Protein AF-A0A3B9TXP0-F1 (afdb_monomer_lite)

Foldseek 3Di:
DVVQVVLLVVLVVVVCLLPDDPDDPPVSVVVSVVLVCCLVPDPVSVVVNVCSVVGDDD

Radius of gyration: 12.98 Å; chains: 1; bounding box: 24×20×36 Å

Sequence (58 aa):
ALDRVWKTERFSWWLTNLTHRFNDDPFEQRMKEAELAYVTTSDAGRQMVAENYVGLPL

pLDDT: mean 95.06, std 5.16, range [74.38, 98.38]

Secondary structure (DSSP, 8-state):
-HHHHHHHHHHHHHHHHHHS-S---HHHHHHHHHHHHHHHH-HHHHHHHHHHHS----

Structure (mmCIF, N/CA/C/O backbone):
data_AF-A0A3B9TXP0-F1
#
_entry.id   AF-A0A3B9TXP0-F1
#
loop_
_atom_site.group_PDB
_atom_site.id
_atom_site.type_symbol
_atom_site.label_atom_id
_atom_site.label_alt_id
_atom_site.label_comp_id
_atom_site.label_asym_id
_atom_site.label_entity_id
_atom_site.label_seq_id
_atom_site.pdbx_PDB_ins_code
_atom_site.Cartn_x
_atom_site.Cartn_y
_atom_site.Cartn_z
_atom_site.occupancy
_atom_site.B_iso_or_equiv
_atom_site.auth_seq_id
_atom_site.auth_comp_id
_atom_site.auth_asym_id
_atom_site.auth_atom_id
_atom_site.pdbx_PDB_model_num
ATOM 1 N N . ALA A 1 1 ? -0.178 5.558 21.806 1.00 75.31 1 ALA A N 1
ATOM 2 C CA . ALA A 1 1 ? -0.185 6.765 20.947 1.00 75.31 1 ALA A CA 1
ATOM 3 C C . ALA A 1 1 ? 0.900 6.712 19.867 1.00 75.31 1 ALA A C 1
ATOM 5 O O . ALA A 1 1 ? 0.547 6.715 18.696 1.00 75.31 1 ALA A O 1
ATOM 6 N N . LEU A 1 2 ? 2.188 6.605 20.225 1.00 90.44 2 LEU A N 1
ATOM 7 C CA . LEU A 1 2 ? 3.299 6.611 19.257 1.00 90.44 2 LEU A CA 1
ATOM 8 C C . LEU A 1 2 ? 3.252 5.447 18.245 1.00 90.44 2 LEU A C 1
ATOM 10 O O . LEU A 1 2 ? 3.450 5.670 17.056 1.00 90.44 2 LEU A O 1
ATOM 14 N N . ASP A 1 3 ? 2.886 4.237 18.678 1.00 91.25 3 ASP A N 1
ATOM 15 C CA . ASP A 1 3 ? 2.779 3.073 17.779 1.00 91.25 3 ASP A CA 1
ATOM 16 C C . ASP A 1 3 ? 1.741 3.264 16.670 1.00 91.25 3 ASP A C 1
ATOM 18 O O . ASP A 1 3 ? 1.935 2.837 15.534 1.00 91.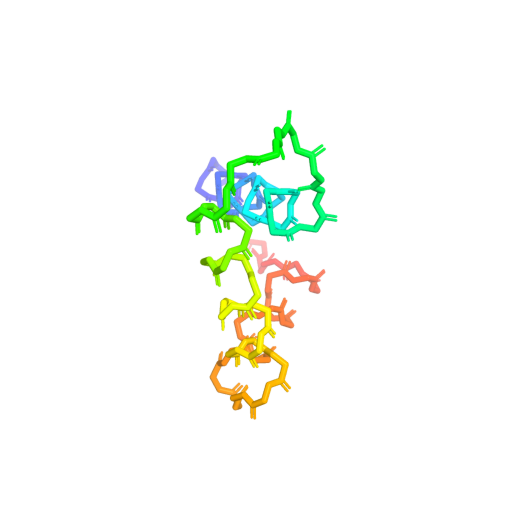25 3 ASP A O 1
ATOM 22 N N . ARG A 1 4 ? 0.624 3.922 16.996 1.00 90.50 4 ARG A N 1
ATOM 23 C CA . ARG A 1 4 ? -0.436 4.231 16.034 1.00 90.50 4 ARG A CA 1
ATOM 24 C C . ARG A 1 4 ? 0.055 5.241 15.002 1.00 90.50 4 ARG A C 1
ATOM 26 O O . ARG A 1 4 ? -0.175 5.030 13.819 1.00 90.50 4 ARG A O 1
ATOM 33 N N . VAL A 1 5 ? 0.776 6.276 15.443 1.00 93.69 5 VAL A N 1
ATOM 34 C CA . VAL A 1 5 ? 1.393 7.270 14.549 1.00 93.69 5 VAL A CA 1
ATOM 35 C C . VAL A 1 5 ? 2.331 6.581 13.565 1.00 93.69 5 VAL A C 1
ATOM 37 O O . VAL A 1 5 ? 2.154 6.728 12.363 1.00 93.69 5 VAL A O 1
ATOM 40 N N . TRP A 1 6 ? 3.254 5.745 14.042 1.00 96.12 6 TRP A N 1
ATOM 41 C CA . TRP A 1 6 ? 4.186 5.051 13.151 1.00 96.12 6 TRP A CA 1
ATOM 42 C C . TRP A 1 6 ? 3.506 4.094 12.171 1.00 96.12 6 TRP A C 1
ATOM 44 O O . TRP A 1 6 ? 3.951 3.978 11.031 1.00 96.12 6 TRP A O 1
ATOM 54 N N . LYS A 1 7 ? 2.415 3.426 12.567 1.00 94.81 7 LYS A N 1
ATOM 55 C CA . LYS A 1 7 ? 1.638 2.593 11.638 1.00 94.81 7 LYS A CA 1
ATOM 56 C C . LYS A 1 7 ? 0.980 3.426 10.536 1.00 94.81 7 LYS A C 1
ATOM 58 O O . LYS A 1 7 ? 1.036 3.011 9.379 1.00 94.81 7 LYS A O 1
ATOM 63 N N . THR A 1 8 ? 0.413 4.582 10.884 1.00 95.81 8 THR A N 1
ATOM 64 C CA . THR A 1 8 ? -0.155 5.527 9.913 1.00 95.81 8 THR A CA 1
ATOM 65 C C . THR A 1 8 ? 0.924 6.061 8.973 1.00 95.81 8 THR A C 1
ATOM 67 O O . THR A 1 8 ? 0.764 5.969 7.761 1.00 95.81 8 THR A O 1
ATOM 70 N N . GLU A 1 9 ? 2.054 6.531 9.506 1.00 97.56 9 GLU A N 1
ATOM 71 C CA . GLU A 1 9 ? 3.172 7.041 8.700 1.00 97.56 9 GLU A CA 1
ATOM 72 C C . GLU A 1 9 ? 3.725 5.978 7.748 1.00 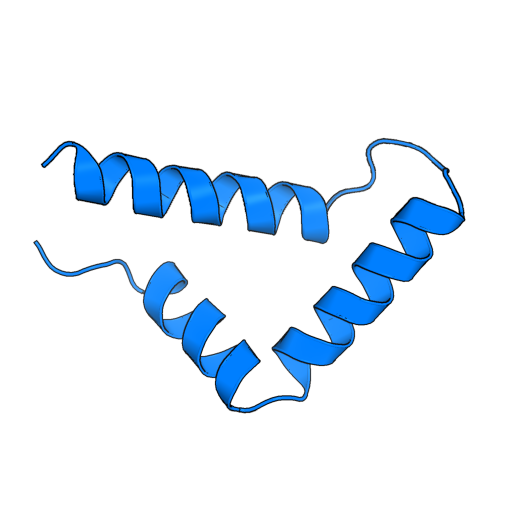97.56 9 GLU A C 1
ATOM 74 O O . GLU A 1 9 ? 3.931 6.245 6.566 1.00 97.56 9 GLU A O 1
ATOM 79 N N . ARG A 1 10 ? 3.895 4.737 8.220 1.00 97.81 10 ARG A N 1
ATOM 80 C CA . ARG A 1 10 ? 4.326 3.611 7.380 1.00 97.81 10 ARG A CA 1
ATOM 81 C C . ARG A 1 10 ? 3.371 3.383 6.208 1.00 97.81 10 ARG A C 1
ATOM 83 O O . ARG A 1 10 ? 3.836 3.128 5.099 1.00 97.81 10 ARG A O 1
ATOM 90 N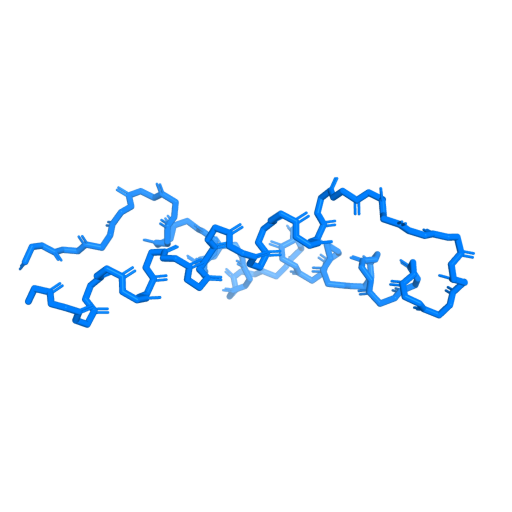 N . PHE A 1 11 ? 2.058 3.448 6.439 1.00 97.88 11 PHE A N 1
ATOM 91 C CA . PHE A 1 11 ? 1.071 3.286 5.371 1.00 97.88 11 PHE A CA 1
ATOM 92 C C . PHE A 1 11 ? 1.112 4.451 4.377 1.00 97.88 11 PHE A C 1
ATOM 94 O O . PHE A 1 11 ? 1.176 4.208 3.174 1.00 97.88 11 PHE A O 1
ATOM 101 N N . SER A 1 12 ? 1.160 5.694 4.866 1.00 98.00 12 SER A N 1
ATOM 102 C CA . SER A 1 12 ? 1.293 6.891 4.027 1.00 98.00 12 SER A CA 1
ATOM 103 C C . SER A 1 12 ? 2.554 6.843 3.163 1.00 98.00 12 SER A C 1
ATOM 105 O O . SER A 1 12 ? 2.497 7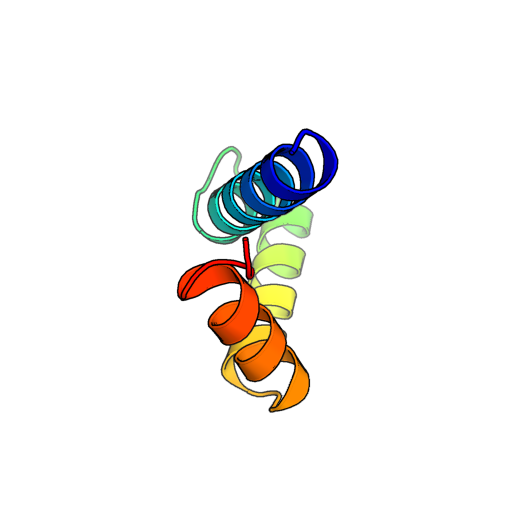.093 1.957 1.00 98.00 12 SER A O 1
ATOM 107 N N . TRP A 1 13 ? 3.690 6.462 3.752 1.00 98.31 13 TRP A N 1
ATOM 108 C CA . TRP A 1 13 ? 4.953 6.282 3.042 1.00 98.31 13 TRP A CA 1
ATOM 109 C C . TRP A 1 13 ? 4.856 5.180 1.982 1.00 98.31 13 TRP A C 1
ATOM 111 O O . TRP A 1 13 ? 5.219 5.412 0.829 1.00 98.31 13 TRP A O 1
ATOM 121 N N . TRP A 1 14 ? 4.332 4.002 2.329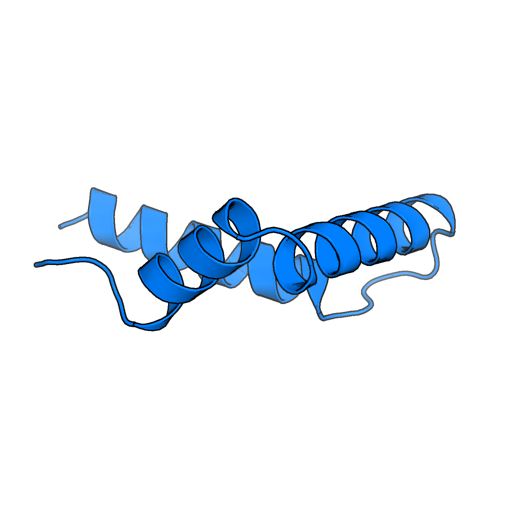 1.00 98.19 14 TRP A N 1
ATOM 122 C CA . TRP A 1 14 ? 4.178 2.892 1.383 1.00 98.19 14 TRP A CA 1
ATOM 123 C C . TRP A 1 14 ? 3.281 3.275 0.201 1.00 98.19 14 TRP A C 1
ATOM 125 O O . TRP A 1 14 ? 3.679 3.109 -0.952 1.00 98.19 14 TRP A O 1
ATOM 135 N N . LEU A 1 15 ? 2.112 3.864 0.470 1.00 98.00 15 LEU A N 1
ATOM 136 C CA . LEU A 1 15 ? 1.159 4.244 -0.570 1.00 98.00 15 LEU A CA 1
ATOM 137 C C . LEU A 1 15 ? 1.738 5.321 -1.493 1.00 98.00 15 LEU A C 1
ATOM 139 O O . LEU A 1 15 ? 1.560 5.255 -2.709 1.00 98.00 15 LEU A O 1
ATOM 143 N N . THR A 1 16 ? 2.479 6.281 -0.934 1.00 98.19 16 THR A N 1
ATOM 144 C CA . THR A 1 16 ? 3.183 7.311 -1.709 1.00 98.19 16 THR A CA 1
ATOM 145 C C . THR A 1 16 ? 4.202 6.682 -2.657 1.00 98.19 16 THR A C 1
ATOM 147 O O . THR A 1 16 ? 4.194 6.992 -3.848 1.00 98.19 16 THR A O 1
ATOM 150 N N . ASN A 1 17 ? 5.024 5.748 -2.165 1.00 97.19 17 ASN A N 1
ATOM 151 C CA . ASN A 1 17 ? 6.005 5.040 -2.990 1.00 97.19 17 ASN A CA 1
ATOM 152 C C . ASN A 1 17 ? 5.349 4.213 -4.098 1.00 97.19 17 ASN A C 1
ATOM 154 O O . ASN A 1 17 ? 5.834 4.221 -5.227 1.00 97.19 17 ASN A O 1
ATOM 158 N N . LEU A 1 18 ? 4.231 3.548 -3.803 1.00 97.44 18 LEU A N 1
ATOM 159 C CA . LEU A 1 18 ? 3.508 2.733 -4.777 1.00 97.44 18 LEU A CA 1
ATOM 160 C C . LEU A 1 18 ? 2.851 3.567 -5.891 1.00 97.44 18 LEU A C 1
ATOM 162 O O . LEU A 1 18 ? 2.788 3.123 -7.034 1.00 97.44 18 LEU A O 1
ATOM 166 N N . THR A 1 19 ? 2.355 4.764 -5.569 1.00 97.00 19 THR A N 1
ATOM 167 C CA . THR A 1 19 ? 1.483 5.548 -6.468 1.00 97.00 19 THR A CA 1
ATOM 168 C C . THR A 1 19 ? 2.177 6.695 -7.202 1.00 97.00 19 THR A C 1
ATOM 170 O O . THR A 1 19 ? 1.582 7.281 -8.104 1.00 97.00 19 THR A O 1
ATOM 173 N N . HIS A 1 20 ? 3.431 7.006 -6.865 1.00 96.62 20 HIS A N 1
ATOM 174 C CA . HIS A 1 20 ? 4.196 8.087 -7.488 1.00 96.62 20 HIS A CA 1
ATOM 175 C C . HIS A 1 20 ? 5.424 7.569 -8.248 1.00 96.62 20 HIS A C 1
ATOM 177 O O . HIS A 1 20 ? 6.046 6.559 -7.895 1.00 96.62 20 HIS A O 1
ATOM 183 N N . ARG A 1 21 ? 5.805 8.310 -9.294 1.00 93.56 21 ARG A N 1
ATOM 184 C CA . ARG A 1 21 ? 7.066 8.124 -10.021 1.00 93.56 21 ARG A CA 1
ATOM 185 C C . ARG A 1 21 ? 8.119 9.073 -9.460 1.00 93.56 21 ARG A C 1
ATOM 187 O O . ARG A 1 21 ? 7.925 10.284 -9.492 1.00 93.56 21 ARG A O 1
ATOM 194 N N . PHE A 1 22 ? 9.215 8.512 -8.957 1.00 92.88 22 PHE A N 1
ATOM 195 C CA . PHE A 1 22 ? 10.349 9.269 -8.408 1.00 92.88 22 PHE A CA 1
ATOM 196 C C . PHE A 1 22 ? 11.586 9.201 -9.306 1.00 92.88 22 PHE A C 1
ATOM 198 O O . PHE A 1 22 ? 12.414 10.107 -9.287 1.00 92.88 22 PHE A O 1
ATOM 205 N N . ASN A 1 23 ? 11.696 8.134 -10.091 1.00 91.62 23 ASN A N 1
ATOM 206 C CA . ASN A 1 23 ? 12.727 7.897 -11.087 1.00 91.62 23 ASN A CA 1
ATOM 207 C C . ASN A 1 23 ? 12.138 7.015 -12.207 1.00 91.62 23 ASN A C 1
ATOM 209 O O . ASN A 1 23 ? 10.989 6.573 -12.111 1.00 91.62 23 ASN A O 1
ATOM 213 N N . ASP A 1 24 ? 12.945 6.756 -13.236 1.00 92.81 24 ASP A N 1
ATOM 214 C CA . ASP A 1 24 ? 12.597 5.893 -14.369 1.00 92.81 24 ASP A CA 1
ATOM 215 C C . ASP A 1 24 ? 13.335 4.536 -14.321 1.00 92.81 24 ASP A C 1
ATOM 217 O O . ASP A 1 24 ? 13.638 3.963 -15.368 1.00 92.81 24 ASP A O 1
ATOM 221 N N . ASP A 1 25 ? 13.661 4.014 -13.128 1.00 96.56 25 ASP A N 1
ATOM 222 C CA . ASP A 1 25 ? 14.262 2.680 -12.991 1.00 96.56 25 ASP A CA 1
ATOM 223 C C . ASP A 1 25 ? 13.255 1.598 -13.441 1.00 96.56 25 ASP A C 1
ATOM 225 O O . ASP A 1 25 ? 12.202 1.420 -12.811 1.00 96.56 25 ASP A O 1
ATOM 229 N N . PRO A 1 26 ? 13.556 0.830 -14.511 1.00 96.62 26 PRO A N 1
ATOM 230 C CA . PRO A 1 26 ? 12.652 -0.200 -15.005 1.00 96.62 26 PRO A CA 1
ATOM 231 C C . PRO A 1 26 ? 12.362 -1.296 -13.976 1.00 96.62 26 PRO A C 1
ATOM 233 O O . PRO A 1 26 ? 11.264 -1.855 -13.984 1.00 96.62 26 PRO A O 1
ATOM 236 N N . PHE A 1 27 ? 13.317 -1.627 -13.102 1.00 96.44 27 PHE A N 1
ATOM 237 C CA . PHE A 1 27 ? 13.105 -2.642 -12.072 1.00 96.44 27 PHE A CA 1
ATOM 238 C C . PHE A 1 27 ? 12.107 -2.151 -11.022 1.00 96.44 27 PHE A C 1
ATOM 240 O O . PHE A 1 27 ? 11.130 -2.842 -10.726 1.00 96.44 27 PHE A O 1
ATOM 247 N N . GLU A 1 28 ? 12.309 -0.937 -10.507 1.00 96.44 28 GLU A N 1
ATOM 248 C CA . GLU A 1 28 ? 11.409 -0.327 -9.527 1.00 96.44 28 GLU A CA 1
ATOM 249 C C . GLU A 1 28 ? 9.980 -0.217 -10.080 1.00 96.44 28 GLU A C 1
ATOM 251 O O . GLU A 1 28 ? 9.020 -0.593 -9.403 1.00 96.44 28 GLU A O 1
ATOM 256 N N . GLN A 1 29 ? 9.829 0.210 -11.338 1.00 96.56 29 GLN A N 1
ATOM 257 C CA . GLN A 1 29 ? 8.525 0.300 -11.997 1.00 96.56 29 GLN A CA 1
ATOM 258 C C . GLN A 1 29 ? 7.816 -1.063 -12.064 1.00 96.56 29 GLN A C 1
ATOM 260 O O . GLN A 1 29 ? 6.626 -1.153 -11.756 1.00 96.56 29 GLN A O 1
ATOM 265 N N . ARG A 1 30 ? 8.538 -2.140 -12.401 1.00 97.56 30 ARG A N 1
ATOM 266 C CA . ARG A 1 30 ? 7.975 -3.502 -12.419 1.00 97.56 30 ARG A CA 1
ATOM 267 C C . ARG A 1 30 ? 7.562 -3.986 -11.032 1.00 97.56 30 ARG A C 1
ATOM 269 O O . ARG A 1 30 ? 6.521 -4.627 -10.905 1.00 97.56 30 ARG A O 1
ATOM 276 N N . MET A 1 31 ? 8.333 -3.658 -9.998 1.00 97.75 31 MET A N 1
ATOM 277 C CA . MET A 1 31 ? 7.977 -3.997 -8.617 1.00 97.75 31 MET A CA 1
ATOM 278 C C . MET A 1 31 ? 6.716 -3.256 -8.157 1.00 97.75 31 MET A C 1
ATOM 280 O O . MET A 1 31 ? 5.839 -3.873 -7.554 1.00 97.75 31 MET A O 1
ATOM 284 N N . LYS A 1 32 ? 6.575 -1.967 -8.496 1.00 97.62 32 LYS A N 1
ATOM 285 C CA . LYS A 1 32 ? 5.354 -1.191 -8.212 1.00 97.62 32 LYS A CA 1
ATOM 286 C C . LYS A 1 32 ? 4.133 -1.754 -8.932 1.00 97.62 32 LYS A C 1
ATOM 288 O O . LYS A 1 32 ? 3.075 -1.876 -8.326 1.00 97.62 32 LYS A O 1
ATOM 293 N N . GLU A 1 33 ? 4.273 -2.133 -10.202 1.00 97.56 33 GLU A N 1
ATOM 294 C CA . GLU A 1 33 ? 3.198 -2.779 -10.968 1.00 97.56 33 GLU A CA 1
ATOM 295 C C . GLU A 1 33 ? 2.754 -4.101 -10.328 1.00 97.56 33 GLU A C 1
ATOM 297 O O . GLU A 1 33 ? 1.554 -4.343 -10.191 1.00 97.56 33 GLU A O 1
ATOM 302 N N . ALA A 1 34 ? 3.706 -4.936 -9.903 1.00 98.25 34 ALA A N 1
ATOM 303 C CA . ALA A 1 34 ? 3.416 -6.208 -9.248 1.00 98.25 34 ALA A CA 1
ATOM 304 C C . ALA A 1 34 ? 2.709 -6.019 -7.896 1.00 98.25 34 ALA A C 1
ATOM 306 O O . ALA A 1 34 ? 1.721 -6.700 -7.619 1.00 98.25 34 ALA A O 1
ATOM 307 N N . GLU A 1 35 ? 3.169 -5.067 -7.082 1.00 98.31 35 GLU A N 1
ATOM 308 C CA . GLU A 1 35 ? 2.537 -4.731 -5.803 1.00 98.31 35 GLU A CA 1
ATOM 309 C C . GLU A 1 35 ? 1.122 -4.176 -6.014 1.00 98.31 35 GLU A C 1
ATOM 311 O O . GLU A 1 35 ? 0.179 -4.613 -5.353 1.00 98.31 35 GLU A O 1
ATOM 316 N N . LEU A 1 36 ? 0.937 -3.271 -6.984 1.00 97.94 36 LEU A N 1
ATOM 317 C CA . LEU A 1 36 ? -0.374 -2.710 -7.308 1.00 97.94 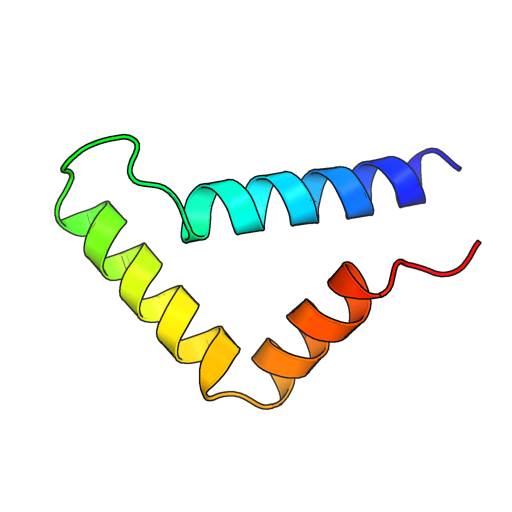36 LEU A CA 1
ATOM 318 C C . LEU A 1 36 ? -1.348 -3.798 -7.784 1.00 97.94 36 LEU A C 1
ATOM 320 O O . LEU A 1 36 ? -2.512 -3.817 -7.375 1.00 97.94 36 LEU A O 1
ATOM 324 N N . ALA A 1 37 ? -0.877 -4.728 -8.617 1.00 98.31 37 ALA A N 1
ATOM 325 C CA . ALA A 1 37 ? -1.663 -5.882 -9.032 1.00 98.31 37 ALA A CA 1
ATOM 326 C C . ALA A 1 37 ? -2.064 -6.727 -7.816 1.00 98.31 37 ALA A C 1
ATOM 328 O O . ALA A 1 37 ? -3.249 -6.980 -7.615 1.00 98.31 37 ALA A O 1
ATOM 329 N N . TYR A 1 38 ? -1.113 -7.079 -6.947 1.00 98.19 38 TYR A N 1
ATOM 330 C CA . TYR A 1 38 ? -1.392 -7.859 -5.743 1.00 98.19 38 TYR A CA 1
ATOM 331 C C . TYR A 1 38 ? -2.459 -7.204 -4.853 1.00 98.19 38 TYR A C 1
ATOM 333 O O . TYR A 1 38 ? -3.442 -7.863 -4.499 1.00 98.19 38 TYR A O 1
ATOM 341 N N . VAL A 1 39 ? -2.322 -5.914 -4.525 1.00 97.56 39 VAL A N 1
ATOM 342 C CA . VAL A 1 39 ? -3.263 -5.241 -3.609 1.00 97.56 39 VAL A CA 1
ATOM 343 C C . VAL A 1 39 ? -4.649 -5.029 -4.204 1.00 97.56 39 VAL A C 1
ATOM 345 O O . VAL A 1 39 ? -5.622 -4.934 -3.460 1.00 97.56 39 VAL A O 1
ATOM 348 N N . THR A 1 40 ? -4.766 -4.978 -5.531 1.00 96.88 40 THR A N 1
ATOM 349 C CA . THR A 1 40 ? -6.058 -4.810 -6.207 1.00 96.88 40 THR A CA 1
ATOM 350 C C . THR A 1 40 ? -6.760 -6.139 -6.463 1.00 96.88 40 THR A C 1
ATOM 352 O O . THR A 1 40 ? -7.989 -6.196 -6.386 1.00 96.88 40 THR A O 1
ATOM 355 N N . THR A 1 41 ? -6.023 -7.228 -6.705 1.00 97.69 41 THR A N 1
ATOM 356 C CA . THR A 1 41 ? -6.613 -8.530 -7.055 1.00 97.69 41 THR A CA 1
ATOM 357 C C . THR A 1 41 ? -6.754 -9.490 -5.875 1.00 97.69 41 THR A C 1
ATOM 359 O O . THR A 1 41 ? -7.682 -10.298 -5.883 1.00 97.69 41 THR A O 1
ATOM 362 N N . SER A 1 42 ? -5.908 -9.396 -4.845 1.00 98.38 42 SER A N 1
ATOM 363 C CA . SER A 1 42 ? -5.954 -10.265 -3.658 1.00 98.38 42 SER A CA 1
ATOM 364 C C . SER A 1 42 ? -6.922 -9.750 -2.591 1.00 98.38 42 SER A C 1
ATOM 366 O O . SER A 1 42 ? -6.907 -8.564 -2.264 1.00 98.38 42 SER A O 1
ATOM 368 N N . ASP A 1 43 ? -7.703 -10.645 -1.977 1.00 98.19 43 ASP A N 1
ATOM 369 C CA . ASP A 1 43 ? -8.532 -10.308 -0.808 1.00 98.19 43 ASP A CA 1
ATOM 370 C C . ASP A 1 43 ? -7.684 -9.792 0.360 1.00 98.19 43 ASP A C 1
ATOM 372 O O . ASP A 1 43 ? -7.989 -8.745 0.928 1.00 98.19 43 ASP A O 1
ATOM 376 N N . ALA A 1 44 ? -6.574 -10.470 0.671 1.00 98.12 44 ALA A N 1
ATOM 377 C CA . ALA A 1 44 ? -5.678 -10.063 1.754 1.00 98.12 44 ALA A CA 1
ATOM 378 C C . ALA A 1 44 ? -5.025 -8.696 1.478 1.00 98.12 44 ALA A C 1
ATOM 380 O O . ALA A 1 44 ? -4.854 -7.885 2.388 1.00 98.12 44 ALA A O 1
ATOM 381 N N . GLY A 1 45 ? -4.697 -8.422 0.211 1.00 97.44 45 GLY A N 1
ATOM 382 C CA . GLY A 1 45 ? -4.165 -7.131 -0.220 1.00 97.44 45 GLY A CA 1
ATOM 383 C C . GLY A 1 45 ? -5.187 -6.002 -0.060 1.00 97.44 45 GLY A C 1
ATOM 384 O O . GLY A 1 45 ? -4.884 -4.980 0.558 1.00 97.44 45 GLY A O 1
ATOM 385 N N . ARG A 1 46 ? -6.423 -6.217 -0.531 1.00 97.88 46 ARG A N 1
ATOM 386 C CA . ARG A 1 46 ? -7.526 -5.257 -0.367 1.00 97.88 46 ARG A CA 1
ATOM 387 C C . ARG A 1 46 ? -7.854 -4.999 1.100 1.00 97.88 46 ARG A C 1
ATOM 389 O O . ARG A 1 46 ? -8.061 -3.848 1.475 1.00 97.88 46 ARG A O 1
ATOM 396 N N . GLN A 1 47 ? -7.870 -6.044 1.926 1.00 97.56 47 GLN A N 1
ATOM 397 C CA . GLN A 1 47 ? -8.109 -5.927 3.363 1.00 97.56 47 GLN A CA 1
ATOM 398 C C . GLN A 1 47 ? -7.027 -5.078 4.039 1.00 97.56 47 GLN A C 1
ATOM 400 O O . GLN A 1 47 ? -7.356 -4.139 4.760 1.00 97.56 47 GLN A O 1
ATOM 405 N N . MET A 1 48 ? -5.749 -5.339 3.745 1.00 96.44 48 MET A N 1
ATOM 406 C CA . MET A 1 48 ? -4.633 -4.551 4.275 1.00 96.44 48 MET A CA 1
ATOM 407 C C . MET A 1 48 ? -4.767 -3.063 3.922 1.00 96.44 48 MET A C 1
ATOM 409 O O . MET A 1 48 ? -4.608 -2.213 4.801 1.00 96.44 48 MET A O 1
ATOM 413 N N . VAL A 1 49 ? -5.111 -2.731 2.672 1.00 97.25 49 VAL A N 1
ATOM 414 C CA . VAL A 1 49 ? -5.335 -1.334 2.268 1.00 97.25 49 VAL A CA 1
ATOM 415 C C . VAL A 1 49 ? -6.524 -0.738 3.017 1.00 97.25 49 VAL A C 1
ATOM 417 O O . VAL A 1 49 ? -6.393 0.342 3.587 1.00 97.25 49 VAL A O 1
ATOM 420 N N . ALA A 1 50 ? -7.660 -1.438 3.064 1.00 97.06 50 ALA A N 1
ATOM 421 C CA . ALA A 1 50 ? -8.875 -0.948 3.708 1.00 97.06 50 ALA A CA 1
ATOM 422 C C . ALA A 1 50 ? -8.663 -0.651 5.200 1.00 97.06 50 ALA A C 1
ATOM 424 O O . ALA A 1 50 ? -8.994 0.444 5.648 1.00 97.06 50 ALA A O 1
ATOM 425 N N . GLU A 1 51 ? -8.057 -1.578 5.947 1.00 95.62 51 GLU A N 1
ATOM 426 C CA . GLU A 1 51 ? -7.792 -1.436 7.386 1.00 95.62 51 GLU A CA 1
ATOM 427 C C . GLU A 1 51 ? -6.912 -0.224 7.709 1.00 95.62 51 GLU A C 1
ATOM 429 O O . GLU A 1 51 ? -7.146 0.475 8.695 1.00 95.62 51 GLU A O 1
ATOM 434 N N . ASN A 1 52 ? -5.906 0.053 6.875 1.00 95.88 52 ASN A N 1
ATOM 435 C CA . ASN A 1 52 ? -5.037 1.207 7.083 1.00 95.88 52 ASN A CA 1
ATOM 436 C C . ASN A 1 52 ? -5.680 2.512 6.577 1.00 95.88 52 ASN A C 1
ATOM 438 O O . ASN A 1 52 ? -5.442 3.565 7.167 1.00 95.88 52 ASN A O 1
ATOM 442 N N . TYR A 1 53 ? -6.519 2.456 5.535 1.00 95.69 53 TYR A N 1
ATOM 443 C CA . TYR A 1 53 ? -7.153 3.635 4.937 1.00 95.69 53 TYR A CA 1
ATOM 444 C C . TYR A 1 53 ? -8.301 4.203 5.783 1.00 95.69 53 TYR A C 1
ATOM 446 O O . TYR A 1 53 ? -8.429 5.419 5.899 1.00 95.69 53 TYR A O 1
ATOM 454 N N . VAL A 1 54 ? -9.118 3.349 6.415 1.00 95.00 54 VAL A N 1
ATOM 455 C CA . VAL A 1 54 ? -10.198 3.803 7.321 1.00 95.00 54 VAL A CA 1
ATOM 456 C C . VAL A 1 54 ? -9.676 4.316 8.668 1.00 95.00 54 VAL A C 1
ATOM 458 O O . VAL A 1 54 ? -10.406 4.973 9.408 1.00 95.00 54 VAL A O 1
ATOM 461 N N . GLY A 1 55 ? -8.402 4.052 8.966 1.00 86.19 55 GLY A N 1
ATOM 462 C CA . GLY A 1 55 ? -7.728 4.458 10.190 1.00 86.19 55 GLY A CA 1
ATOM 463 C C . GLY A 1 55 ? -7.768 3.386 11.278 1.00 86.19 55 GLY A C 1
ATOM 464 O O . GLY A 1 55 ? -8.778 2.730 11.522 1.00 86.19 55 GLY A O 1
ATOM 465 N N . LEU A 1 56 ? -6.638 3.232 11.971 1.00 82.44 56 LEU A N 1
ATOM 466 C CA . LEU A 1 56 ? -6.499 2.260 13.052 1.00 82.44 56 LEU A CA 1
ATOM 467 C C . LEU A 1 56 ? -7.235 2.715 14.327 1.00 82.44 56 LEU A C 1
ATOM 469 O O . LEU A 1 56 ? -7.241 3.927 14.610 1.00 82.44 56 LEU A O 1
ATOM 473 N N . PRO A 1 57 ? -7.776 1.763 15.120 1.00 82.56 57 PRO A N 1
ATOM 474 C CA . PRO A 1 57 ? -8.434 2.037 16.398 1.00 82.56 57 PRO A CA 1
ATOM 475 C C . PRO A 1 57 ? -7.595 2.924 17.327 1.00 82.56 57 PRO A C 1
ATOM 477 O O . PRO A 1 57 ? -6.363 2.929 17.235 1.00 82.56 57 PRO A O 1
ATOM 480 N N . LEU A 1 58 ? -8.276 3.682 18.194 1.00 74.38 58 LEU A N 1
ATOM 481 C CA . LEU A 1 58 ? -7.655 4.566 19.190 1.00 74.38 58 LEU A CA 1
ATOM 482 C C . LEU A 1 58 ? -6.929 3.789 20.292 1.00 74.38 58 LEU A C 1
ATOM 484 O O . LEU A 1 58 ? -7.501 2.792 20.781 1.00 74.38 58 LEU A O 1
#